Protein AF-A0A841AMV5-F1 (afdb_monomer_lite)

Structure (mmCIF, N/CA/C/O backbone):
data_AF-A0A841AMV5-F1
#
_entry.id   AF-A0A841AMV5-F1
#
loop_
_atom_site.group_PDB
_atom_site.id
_atom_site.type_symbol
_atom_site.label_atom_id
_atom_site.label_alt_id
_atom_site.label_comp_id
_atom_site.label_asym_id
_atom_site.label_entity_id
_atom_site.label_seq_id
_atom_site.pdbx_PDB_ins_code
_atom_site.Cartn_x
_atom_site.Cartn_y
_atom_site.Cartn_z
_atom_site.occupancy
_atom_site.B_iso_or_equiv
_atom_site.auth_seq_id
_atom_site.auth_comp_id
_atom_site.auth_asym_id
_atom_site.auth_atom_id
_atom_site.pdbx_PDB_model_num
ATOM 1 N N . MET A 1 1 ? 101.166 12.490 -52.085 1.00 38.88 1 MET A N 1
ATOM 2 C CA . MET A 1 1 ? 100.602 13.727 -51.501 1.00 38.88 1 MET A CA 1
ATOM 3 C C . MET A 1 1 ? 99.452 13.277 -50.611 1.00 38.88 1 MET A C 1
ATOM 5 O O . MET A 1 1 ? 98.439 12.847 -51.132 1.00 38.88 1 MET A O 1
ATOM 9 N N . ASN A 1 2 ? 99.702 12.965 -49.338 1.00 30.88 2 ASN A N 1
ATOM 10 C CA . ASN A 1 2 ? 99.645 13.897 -48.199 1.00 30.88 2 ASN A CA 1
ATOM 11 C C . ASN A 1 2 ? 98.454 14.869 -48.299 1.00 30.88 2 ASN A C 1
ATOM 13 O O . ASN A 1 2 ? 98.394 15.592 -49.280 1.00 30.88 2 ASN A O 1
ATOM 17 N N . SER A 1 3 ? 97.538 15.074 -47.357 1.00 34.16 3 SER A N 1
ATOM 18 C CA . SER A 1 3 ? 97.206 14.544 -46.030 1.00 34.16 3 SER A CA 1
ATOM 19 C C . SER A 1 3 ? 95.982 15.372 -45.571 1.00 34.16 3 SER A C 1
ATOM 21 O O . SER A 1 3 ? 95.907 16.542 -45.931 1.00 34.16 3 SER A O 1
ATOM 23 N N . ARG A 1 4 ? 95.181 14.841 -44.631 1.00 34.69 4 ARG A N 1
ATOM 24 C CA . ARG A 1 4 ? 94.322 15.573 -43.654 1.00 34.69 4 ARG A CA 1
ATOM 25 C C . ARG A 1 4 ? 92.945 16.022 -44.179 1.00 34.69 4 ARG A C 1
ATOM 27 O O . ARG A 1 4 ? 92.877 16.774 -45.131 1.00 34.69 4 ARG A O 1
ATOM 34 N N . LEU A 1 5 ? 91.792 15.559 -43.680 1.00 41.31 5 LEU A N 1
ATOM 35 C CA . LEU A 1 5 ? 91.248 15.288 -42.326 1.00 41.31 5 LEU A CA 1
ATOM 36 C C . LEU A 1 5 ? 90.082 16.265 -42.114 1.00 41.31 5 LEU A C 1
ATOM 38 O O . LEU A 1 5 ? 90.312 17.464 -42.106 1.00 41.31 5 LEU A O 1
ATOM 42 N N . LEU A 1 6 ? 88.885 15.728 -41.881 1.00 37.84 6 LEU A N 1
ATOM 43 C CA . LEU A 1 6 ? 87.904 16.111 -40.846 1.00 37.84 6 LEU A CA 1
ATOM 44 C C . LEU A 1 6 ? 86.727 15.125 -41.038 1.00 37.84 6 LEU A C 1
ATOM 46 O O . LEU A 1 6 ? 85.997 15.225 -42.013 1.00 37.84 6 LEU A O 1
ATOM 50 N N . ARG A 1 7 ? 86.690 13.944 -40.402 1.00 37.69 7 ARG A N 1
ATOM 51 C CA . ARG A 1 7 ? 86.204 13.637 -39.036 1.00 37.69 7 ARG A CA 1
ATOM 52 C C . ARG A 1 7 ? 84.956 14.433 -38.625 1.00 37.69 7 ARG A C 1
ATOM 54 O O . ARG A 1 7 ? 85.085 15.613 -38.345 1.00 37.69 7 ARG A O 1
ATOM 61 N N . LEU A 1 8 ? 83.804 13.758 -38.519 1.00 36.31 8 LEU A N 1
ATOM 62 C CA . LEU A 1 8 ? 83.106 13.394 -37.263 1.00 36.31 8 LEU A CA 1
ATOM 63 C C . LEU A 1 8 ? 81.773 12.678 -37.611 1.00 36.31 8 LEU A C 1
ATOM 65 O O . LEU A 1 8 ? 80.954 13.222 -38.337 1.00 36.31 8 LEU A O 1
ATOM 69 N N . ALA A 1 9 ? 81.681 11.368 -37.332 1.00 37.97 9 ALA A N 1
ATOM 70 C CA . ALA A 1 9 ? 80.899 10.743 -36.239 1.00 37.97 9 ALA A CA 1
ATOM 71 C C . ALA A 1 9 ? 79.422 10.498 -36.638 1.00 37.97 9 ALA A C 1
ATOM 73 O O . ALA A 1 9 ? 78.635 11.428 -36.701 1.00 37.97 9 ALA A O 1
ATOM 74 N N . ALA A 1 10 ? 79.021 9.324 -37.138 1.00 36.44 10 ALA A N 1
ATOM 75 C CA . ALA A 1 10 ? 78.857 8.024 -36.467 1.00 36.44 10 ALA A CA 1
ATOM 76 C C . ALA A 1 10 ? 77.897 8.054 -35.263 1.00 36.44 10 ALA A C 1
ATOM 78 O O . ALA A 1 10 ? 78.280 8.488 -34.183 1.00 36.44 10 ALA A O 1
ATOM 79 N N . ALA A 1 11 ? 76.699 7.492 -35.444 1.00 35.09 11 ALA A N 1
ATOM 80 C CA . ALA A 1 11 ? 75.978 6.769 -34.397 1.00 35.09 11 ALA A CA 1
ATOM 81 C C . ALA A 1 11 ? 74.981 5.796 -35.044 1.00 35.09 11 ALA A C 1
ATOM 83 O O . ALA A 1 11 ? 73.832 6.115 -35.335 1.00 35.09 11 ALA A O 1
ATOM 84 N N . THR A 1 12 ? 75.485 4.598 -35.308 1.00 38.19 12 THR A N 1
ATOM 85 C CA . THR A 1 12 ? 74.736 3.383 -35.612 1.00 38.19 12 THR A CA 1
ATOM 86 C C . THR A 1 12 ? 74.045 2.902 -34.335 1.00 38.19 12 THR A C 1
ATOM 88 O O . THR A 1 12 ? 74.713 2.764 -33.313 1.00 38.19 12 THR A O 1
ATOM 91 N N . LEU A 1 13 ? 72.759 2.557 -34.394 1.00 35.59 13 LEU A N 1
ATOM 92 C CA . LEU A 1 13 ? 72.151 1.618 -33.449 1.00 35.59 13 LEU A CA 1
ATOM 93 C C . LEU A 1 13 ? 71.323 0.605 -34.237 1.00 35.59 13 LEU A C 1
ATOM 95 O O . LEU A 1 13 ? 70.294 0.922 -34.827 1.00 35.59 13 LEU A O 1
ATOM 99 N N . ALA A 1 14 ? 71.851 -0.612 -34.268 1.00 37.66 14 ALA A N 1
ATOM 100 C CA . ALA A 1 14 ? 71.224 -1.810 -34.783 1.00 37.66 14 ALA A CA 1
ATOM 101 C C . ALA A 1 14 ? 70.543 -2.559 -33.633 1.00 37.66 14 ALA A C 1
ATOM 103 O O . ALA A 1 14 ? 71.195 -2.808 -32.626 1.00 37.66 14 ALA A O 1
ATOM 104 N N . VAL A 1 15 ? 69.292 -2.974 -33.828 1.00 37.34 15 VAL A N 1
ATOM 105 C CA . VAL A 1 15 ? 68.653 -4.171 -33.244 1.00 37.34 15 VAL A CA 1
ATOM 106 C C . VAL A 1 15 ? 67.547 -4.518 -34.261 1.00 37.34 15 VAL A C 1
ATOM 108 O O . VAL A 1 15 ? 66.717 -3.668 -34.540 1.00 37.34 15 VAL A O 1
ATOM 111 N N . GLY A 1 16 ? 67.505 -5.621 -35.006 1.00 34.50 16 GLY A N 1
ATOM 112 C CA . GLY A 1 16 ? 67.888 -6.992 -34.706 1.00 34.50 16 GLY A CA 1
ATOM 113 C C . GLY A 1 16 ? 66.610 -7.814 -34.492 1.00 34.50 16 GLY A C 1
ATOM 114 O O . GLY A 1 16 ? 66.063 -7.766 -33.401 1.00 34.50 16 GLY A O 1
ATOM 115 N N . GLY A 1 17 ? 66.160 -8.580 -35.498 1.00 32.41 17 GLY A N 1
ATOM 116 C CA . GLY A 1 17 ? 65.370 -9.795 -35.242 1.00 32.41 17 GLY A CA 1
ATOM 117 C C . GLY A 1 17 ? 64.072 -10.028 -36.031 1.00 32.41 17 GLY A C 1
ATOM 118 O O . GLY A 1 17 ? 63.032 -9.488 -35.693 1.00 32.41 17 GLY A O 1
ATOM 119 N N . LEU A 1 18 ? 64.171 -10.993 -36.954 1.00 35.31 18 LEU A N 1
ATOM 120 C CA . LEU A 1 18 ? 63.186 -12.010 -37.366 1.00 35.31 18 LEU A CA 1
ATOM 121 C C . LEU A 1 18 ? 61.986 -11.666 -38.277 1.00 35.31 18 LEU A C 1
ATOM 123 O O . LEU A 1 18 ? 61.042 -10.972 -37.920 1.00 35.31 18 LEU A O 1
ATOM 127 N N . LEU A 1 19 ? 62.000 -12.337 -39.438 1.00 44.34 19 LEU A N 1
ATOM 128 C CA . LEU A 1 19 ? 60.872 -12.579 -40.333 1.00 44.34 19 LEU A CA 1
ATOM 129 C C . LEU A 1 19 ? 59.763 -13.403 -39.654 1.00 44.34 19 LEU A C 1
ATOM 131 O O . LEU A 1 19 ? 60.051 -14.440 -39.060 1.00 44.34 19 LEU A O 1
ATOM 135 N N . ALA A 1 20 ? 58.503 -13.046 -39.911 1.00 37.56 20 ALA A N 1
ATOM 136 C CA . ALA A 1 20 ? 57.396 -14.001 -39.960 1.00 37.56 20 ALA A CA 1
ATOM 137 C C . ALA A 1 20 ? 56.308 -13.504 -40.929 1.00 37.56 20 ALA A C 1
ATOM 139 O O . ALA A 1 20 ? 55.586 -12.548 -40.654 1.00 37.56 20 ALA A O 1
ATOM 140 N N . VAL A 1 21 ? 56.206 -14.166 -42.084 1.00 46.19 21 VAL A N 1
ATOM 141 C CA . VAL A 1 21 ? 55.049 -14.086 -42.984 1.00 46.19 21 VAL A CA 1
ATOM 142 C C . VAL A 1 21 ? 53.834 -14.632 -42.235 1.00 46.19 21 VAL A C 1
ATOM 144 O O . VAL A 1 21 ? 53.885 -15.752 -41.731 1.00 46.19 21 VAL A O 1
ATOM 147 N N . SER A 1 22 ? 52.730 -13.887 -42.193 1.00 38.94 22 SER A N 1
ATOM 148 C CA . SER A 1 22 ? 51.429 -14.466 -41.859 1.00 38.94 22 SER A CA 1
ATOM 149 C C . SER A 1 22 ? 50.319 -13.889 -42.736 1.00 38.94 22 SER A C 1
ATOM 151 O O . SER A 1 22 ? 50.267 -12.706 -43.060 1.00 38.94 22 SER A O 1
ATOM 153 N N . VAL A 1 23 ? 49.505 -14.831 -43.195 1.00 38.62 23 VAL A N 1
ATOM 154 C CA . VAL A 1 23 ? 48.451 -14.764 -44.199 1.00 38.62 23 VAL A CA 1
ATOM 155 C C . VAL A 1 23 ? 47.303 -13.882 -43.708 1.00 38.62 23 VAL A C 1
ATOM 157 O O . VAL A 1 23 ? 46.807 -14.066 -42.598 1.00 38.62 23 VAL A O 1
ATOM 160 N N . THR A 1 24 ? 46.835 -12.960 -44.547 1.00 42.50 24 THR A N 1
ATOM 161 C CA . THR A 1 24 ? 45.603 -12.198 -44.323 1.00 42.50 24 THR A CA 1
ATOM 162 C C . THR A 1 24 ? 44.385 -13.115 -44.434 1.00 42.50 24 THR A C 1
ATOM 164 O O . THR A 1 24 ? 43.772 -13.249 -45.488 1.00 42.50 24 THR A O 1
ATOM 167 N N . ALA A 1 25 ? 43.992 -13.734 -43.323 1.00 43.38 25 ALA A N 1
ATOM 168 C CA . ALA A 1 25 ? 42.634 -14.227 -43.143 1.00 43.38 25 ALA A CA 1
ATOM 169 C C . ALA A 1 25 ? 41.811 -13.111 -42.489 1.00 43.38 25 ALA A C 1
ATOM 171 O O . ALA A 1 25 ? 41.679 -13.047 -41.268 1.00 43.38 25 ALA A O 1
ATOM 172 N N . ALA A 1 26 ? 41.275 -12.200 -43.303 1.00 38.88 26 ALA A N 1
ATOM 173 C CA . ALA A 1 26 ? 40.248 -11.275 -42.845 1.00 38.88 26 ALA A CA 1
ATOM 174 C C . ALA A 1 26 ? 38.964 -12.077 -42.589 1.00 38.88 26 ALA A C 1
ATOM 176 O O . ALA A 1 26 ? 38.127 -12.247 -43.474 1.00 38.88 26 ALA A O 1
ATOM 177 N N . ARG A 1 27 ? 38.816 -12.611 -41.376 1.00 38.44 27 ARG A N 1
ATOM 178 C CA . ARG A 1 2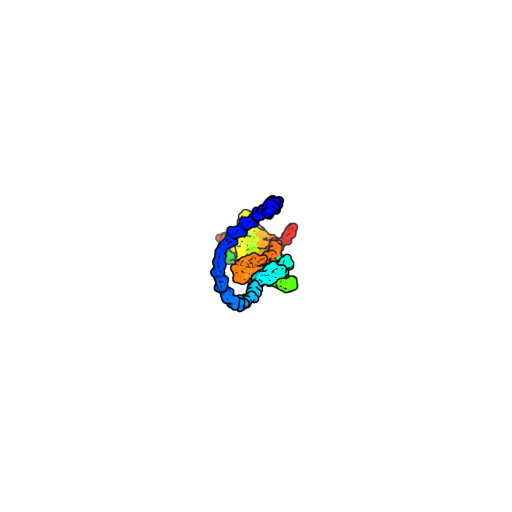7 ? 37.505 -13.023 -40.886 1.00 38.44 27 ARG A CA 1
ATOM 179 C C . ARG A 1 27 ? 36.806 -11.745 -40.444 1.00 38.44 27 ARG A C 1
ATOM 181 O O . ARG A 1 27 ? 37.118 -11.195 -39.394 1.00 38.44 27 ARG A O 1
ATOM 188 N N . VAL A 1 28 ? 35.897 -11.248 -41.278 1.00 41.81 28 VAL A N 1
ATOM 189 C CA . VAL A 1 28 ? 34.871 -10.313 -40.816 1.00 41.81 28 VAL A CA 1
ATOM 190 C C . VAL A 1 28 ? 33.983 -11.131 -39.889 1.00 41.81 28 VAL A C 1
ATOM 192 O O . VAL A 1 28 ? 33.116 -11.879 -40.340 1.00 41.81 28 VAL A O 1
ATOM 195 N N . GLU A 1 29 ? 34.258 -11.078 -38.589 1.00 38.34 29 GLU A N 1
ATOM 196 C CA . GLU A 1 29 ? 33.240 -11.454 -37.620 1.00 38.34 29 GLU A CA 1
ATOM 197 C C . GLU A 1 29 ? 32.064 -10.501 -37.827 1.00 38.34 29 GLU A C 1
ATOM 199 O O . GLU A 1 29 ? 32.281 -9.289 -37.939 1.00 38.34 29 GLU A O 1
ATOM 204 N N . PRO A 1 30 ? 30.820 -11.003 -37.921 1.00 37.53 30 PRO A N 1
ATOM 205 C CA . PRO A 1 30 ? 29.690 -10.108 -37.847 1.00 37.53 30 PRO A CA 1
ATOM 206 C C . PRO A 1 30 ? 29.830 -9.384 -36.514 1.00 37.53 30 PRO A C 1
ATOM 208 O O . PRO A 1 30 ? 29.796 -10.008 -35.452 1.00 37.53 30 PRO A O 1
ATOM 211 N N . THR A 1 31 ? 29.996 -8.064 -36.564 1.00 39.75 31 THR A N 1
ATOM 212 C CA . THR A 1 31 ? 29.641 -7.211 -35.440 1.00 39.75 31 THR A CA 1
ATOM 213 C C . THR A 1 31 ? 28.141 -7.403 -35.293 1.00 39.75 31 THR A C 1
ATOM 215 O O . THR A 1 31 ? 27.337 -6.677 -35.873 1.00 39.75 31 THR A O 1
ATOM 218 N N . VAL A 1 32 ?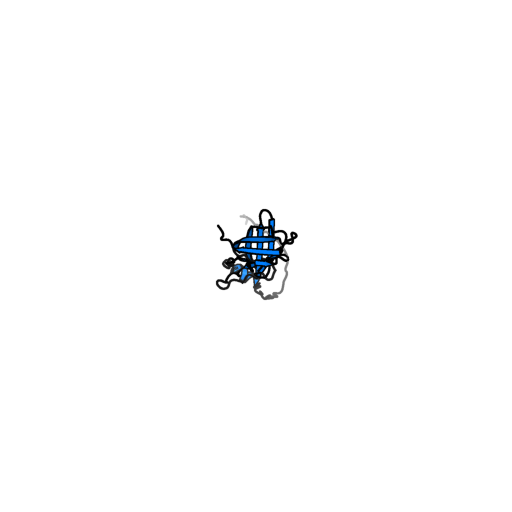 27.744 -8.475 -34.606 1.00 39.16 32 VAL A N 1
ATOM 219 C CA . VAL A 1 32 ? 26.405 -8.601 -34.068 1.00 39.16 32 VAL A CA 1
ATOM 220 C C . VAL A 1 32 ? 26.349 -7.412 -33.141 1.00 39.16 32 VAL A C 1
ATOM 222 O O . VAL A 1 32 ? 26.966 -7.417 -32.077 1.00 39.16 32 VAL A O 1
ATOM 225 N N . ALA A 1 33 ? 25.731 -6.332 -33.609 1.00 38.34 33 ALA A N 1
ATOM 226 C CA . ALA A 1 33 ? 25.328 -5.263 -32.739 1.00 38.34 33 ALA A CA 1
ATOM 227 C C . ALA A 1 33 ? 24.501 -5.964 -31.666 1.00 38.34 33 ALA A C 1
ATOM 229 O O . ALA A 1 33 ? 23.382 -6.415 -31.920 1.00 38.34 33 ALA A O 1
ATOM 230 N N . SER A 1 34 ? 25.111 -6.176 -30.500 1.00 42.06 34 SER A N 1
ATOM 231 C CA . SER A 1 34 ? 24.416 -6.699 -29.346 1.00 42.06 34 SER A CA 1
ATOM 232 C C . SER A 1 34 ? 23.566 -5.545 -28.850 1.00 42.06 34 SER A C 1
ATOM 234 O O . SER A 1 34 ? 23.869 -4.897 -27.848 1.00 42.06 34 SER A O 1
ATOM 236 N N . TRP A 1 35 ? 22.499 -5.250 -29.579 1.00 35.22 35 TRP A N 1
ATOM 237 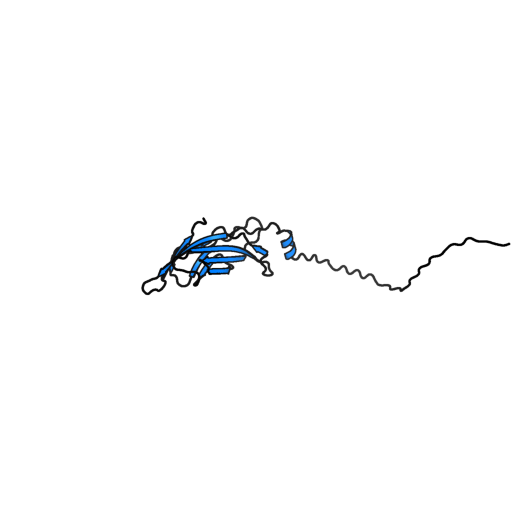C CA . TRP A 1 35 ? 21.355 -4.589 -29.005 1.00 35.22 35 TRP A CA 1
ATOM 238 C C . TRP A 1 35 ? 20.785 -5.604 -28.020 1.00 35.22 35 TRP A C 1
ATOM 240 O O . TRP A 1 35 ? 19.873 -6.367 -28.322 1.00 35.22 35 TRP A O 1
ATOM 250 N N . ARG A 1 36 ? 21.387 -5.682 -26.831 1.00 43.31 36 ARG A N 1
ATOM 251 C CA . ARG A 1 36 ? 20.649 -6.157 -25.675 1.00 43.31 36 ARG A CA 1
ATOM 252 C C . ARG A 1 36 ? 19.477 -5.201 -25.568 1.00 43.31 36 ARG A C 1
ATOM 254 O O . ARG A 1 36 ? 19.679 -3.988 -25.485 1.00 43.31 36 ARG A O 1
ATOM 261 N N . THR A 1 37 ? 18.267 -5.731 -25.605 1.00 46.22 37 THR A N 1
ATOM 262 C CA . THR A 1 37 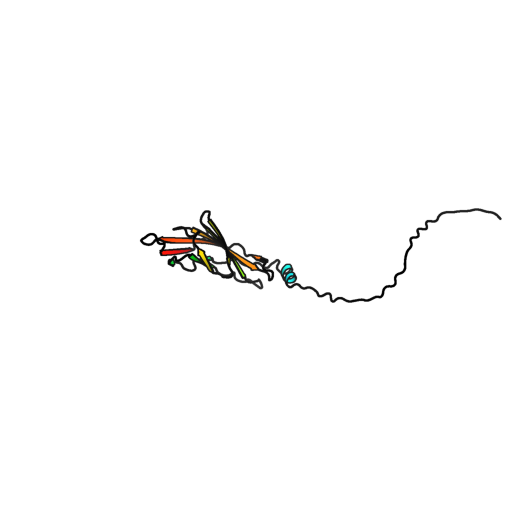? 17.040 -4.970 -25.350 1.00 46.22 37 THR A CA 1
ATOM 263 C C . THR A 1 37 ? 17.155 -4.202 -24.024 1.00 46.22 37 THR A C 1
ATOM 265 O O . THR A 1 37 ? 16.625 -3.103 -23.887 1.00 46.22 37 THR A O 1
ATOM 268 N N . ASP A 1 38 ? 17.970 -4.724 -23.105 1.00 45.12 38 ASP A N 1
ATOM 269 C CA . ASP A 1 38 ? 18.423 -4.125 -21.851 1.00 45.12 38 ASP A CA 1
ATOM 270 C C . ASP A 1 38 ? 19.077 -2.734 -22.045 1.00 45.12 38 ASP A C 1
ATOM 272 O O . ASP A 1 38 ? 18.859 -1.829 -21.244 1.00 45.12 38 ASP A O 1
ATOM 276 N N . GLY A 1 39 ? 19.868 -2.545 -23.110 1.00 37.50 39 GLY A N 1
ATOM 277 C CA . GLY A 1 39 ? 20.654 -1.333 -23.383 1.00 37.50 39 GLY A CA 1
ATOM 278 C C . GLY A 1 39 ? 19.873 -0.207 -24.066 1.00 37.50 39 GLY A C 1
ATOM 279 O O . GLY A 1 39 ? 20.062 0.966 -23.743 1.00 37.50 39 GLY A O 1
ATOM 280 N N . TYR A 1 40 ? 18.951 -0.553 -24.973 1.00 37.75 40 TYR A N 1
ATOM 281 C CA . TYR A 1 40 ? 18.019 0.421 -25.562 1.00 37.75 40 TYR A CA 1
ATOM 282 C C . TYR A 1 40 ? 16.992 0.907 -24.536 1.00 37.75 40 TYR A C 1
ATOM 284 O O . TYR A 1 40 ? 16.575 2.069 -24.575 1.00 37.75 40 TYR A O 1
ATOM 292 N N . ALA A 1 41 ? 16.631 0.040 -23.584 1.00 45.78 41 ALA A N 1
ATOM 293 C CA . ALA A 1 41 ? 15.852 0.444 -22.433 1.00 45.78 41 ALA A CA 1
ATOM 294 C C . ALA A 1 41 ? 16.641 1.452 -21.575 1.00 45.78 41 ALA A C 1
ATOM 296 O O . ALA A 1 41 ? 16.180 2.562 -21.344 1.00 45.78 41 ALA A O 1
ATOM 297 N N . THR A 1 42 ? 17.869 1.151 -21.161 1.00 44.75 42 THR A N 1
ATOM 298 C CA . THR A 1 42 ? 18.587 2.004 -20.194 1.00 44.75 42 THR A CA 1
ATOM 299 C C . THR A 1 42 ? 18.965 3.397 -20.707 1.00 44.75 42 THR A C 1
ATOM 301 O O . THR A 1 42 ? 18.957 4.338 -19.917 1.00 44.75 42 THR A O 1
ATOM 304 N N . THR A 1 43 ? 19.249 3.574 -22.003 1.00 38.94 43 THR A N 1
ATOM 305 C CA . THR A 1 43 ? 19.631 4.894 -22.556 1.00 38.94 43 THR A CA 1
ATOM 306 C C . THR A 1 43 ? 18.449 5.768 -22.981 1.00 38.94 43 THR A C 1
ATOM 308 O O . THR A 1 43 ? 18.575 6.990 -22.963 1.00 38.94 43 THR A O 1
ATOM 311 N N . THR A 1 44 ? 17.285 5.181 -23.282 1.00 40.81 44 THR A N 1
ATOM 312 C CA . THR A 1 44 ? 16.059 5.940 -23.609 1.00 40.81 44 THR A CA 1
ATOM 313 C C . THR A 1 44 ? 15.169 6.171 -22.377 1.00 40.81 44 THR A C 1
ATOM 315 O O . THR A 1 44 ? 14.373 7.108 -22.356 1.00 40.81 44 THR A O 1
ATOM 318 N N . LEU A 1 45 ? 15.305 5.357 -21.318 1.00 48.12 45 LEU A N 1
ATOM 319 C CA . LEU A 1 45 ? 14.454 5.424 -20.122 1.00 48.12 45 LEU A CA 1
ATOM 320 C C . LEU A 1 45 ? 14.884 6.448 -19.057 1.00 48.12 45 LEU A C 1
ATOM 322 O O . LEU A 1 45 ? 14.277 6.470 -17.994 1.00 48.12 45 LEU A O 1
ATOM 326 N N . SER A 1 46 ? 15.828 7.367 -19.290 1.00 47.22 46 SER A N 1
ATOM 327 C CA . SER A 1 46 ? 16.154 8.384 -18.263 1.00 47.22 46 SER A CA 1
ATOM 328 C C . SER A 1 46 ? 14.976 9.314 -17.900 1.00 47.22 46 SER A C 1
ATOM 330 O O . SER A 1 46 ? 15.088 10.127 -16.987 1.00 47.22 46 SER A O 1
ATOM 332 N N . THR A 1 47 ? 13.852 9.216 -18.618 1.00 53.03 47 THR A N 1
ATOM 333 C CA . THR A 1 47 ? 12.627 10.009 -18.433 1.00 53.03 47 THR A CA 1
ATOM 334 C C . THR A 1 47 ? 11.390 9.175 -18.084 1.00 53.03 47 THR A C 1
ATOM 336 O O . THR A 1 47 ? 10.315 9.740 -17.874 1.00 53.03 47 THR A O 1
ATOM 339 N N . VAL A 1 48 ? 11.504 7.845 -17.995 1.00 59.78 48 VAL A N 1
ATOM 340 C CA . VAL A 1 48 ? 10.352 6.990 -17.695 1.00 59.78 48 VAL A CA 1
ATOM 341 C C . VAL A 1 48 ? 10.108 6.962 -16.192 1.00 59.78 48 VAL A C 1
ATOM 343 O O . VAL A 1 48 ? 10.868 6.391 -15.421 1.00 59.78 48 VAL A O 1
ATOM 346 N N . LYS A 1 49 ? 9.013 7.594 -15.774 1.00 68.69 49 LYS A N 1
ATOM 347 C CA . LYS A 1 49 ? 8.586 7.665 -14.378 1.00 68.69 49 LYS A CA 1
ATOM 348 C C . LYS A 1 49 ? 7.300 6.868 -14.203 1.00 68.69 49 LYS A C 1
ATOM 350 O O . LYS A 1 49 ? 6.326 7.122 -14.910 1.00 68.69 49 LYS A O 1
ATOM 355 N N . LEU A 1 50 ? 7.274 5.943 -13.241 1.00 78.06 50 LEU A N 1
ATOM 356 C CA . LEU A 1 50 ? 6.004 5.385 -12.788 1.00 78.06 50 LEU A CA 1
ATOM 357 C C . LEU A 1 50 ? 5.245 6.442 -11.994 1.00 78.06 50 LEU A C 1
ATOM 359 O O . LEU A 1 50 ? 5.777 7.059 -11.065 1.00 78.06 50 LEU A O 1
ATOM 363 N N . ASN A 1 51 ? 3.981 6.628 -12.357 1.00 83.75 51 ASN A N 1
ATOM 364 C CA . ASN A 1 51 ? 3.094 7.472 -11.581 1.00 83.75 51 ASN A CA 1
ATOM 365 C C . ASN A 1 51 ? 2.861 6.860 -10.192 1.00 83.75 51 ASN A C 1
ATOM 367 O O . ASN A 1 51 ? 2.891 5.635 -10.043 1.00 83.75 51 ASN A O 1
ATOM 371 N N . PRO A 1 52 ? 2.653 7.695 -9.164 1.00 83.62 52 PRO A N 1
ATOM 372 C CA . PRO A 1 52 ? 2.241 7.208 -7.859 1.00 83.62 52 PRO A CA 1
ATOM 373 C C . PRO A 1 52 ? 0.859 6.553 -7.943 1.00 83.62 52 PRO A C 1
ATOM 375 O O . PRO A 1 52 ? 0.039 6.868 -8.810 1.00 83.62 52 PRO A O 1
ATOM 378 N N . VAL A 1 53 ? 0.586 5.664 -6.995 1.00 86.56 53 VAL A N 1
ATOM 379 C CA . VAL A 1 53 ? -0.764 5.155 -6.748 1.00 86.56 53 VAL A CA 1
ATOM 380 C C . VAL A 1 53 ? -1.659 6.319 -6.320 1.00 86.56 53 VAL A C 1
ATOM 382 O O . VAL A 1 53 ? -1.297 7.095 -5.437 1.00 86.56 53 VAL A O 1
ATOM 385 N N . THR A 1 54 ? -2.824 6.456 -6.945 1.00 84.44 54 THR A N 1
ATOM 386 C CA . THR A 1 54 ? -3.710 7.616 -6.744 1.00 84.44 54 THR A CA 1
ATOM 387 C C . THR A 1 54 ? -4.710 7.433 -5.611 1.00 84.44 54 THR A C 1
ATOM 389 O O . THR A 1 54 ? -5.191 8.416 -5.056 1.00 84.44 54 THR A O 1
ATOM 392 N N . SER A 1 55 ? -5.028 6.189 -5.255 1.00 88.00 55 SER A N 1
ATOM 393 C CA . SER A 1 55 ? -5.911 5.881 -4.137 1.00 88.00 55 SER A CA 1
ATOM 394 C C . SER A 1 55 ? -5.484 4.594 -3.453 1.00 88.00 55 SER A C 1
ATOM 396 O O . SER A 1 55 ? -5.169 3.603 -4.111 1.00 88.00 55 SER A O 1
ATOM 398 N N . ILE A 1 56 ? -5.492 4.624 -2.126 1.00 90.69 56 ILE A N 1
ATOM 399 C CA . ILE A 1 56 ? -5.356 3.464 -1.250 1.00 90.69 56 ILE A CA 1
ATOM 400 C C . ILE A 1 56 ? -6.583 3.515 -0.346 1.00 90.69 56 ILE A C 1
ATOM 402 O O . ILE A 1 56 ? -6.893 4.556 0.223 1.00 90.69 56 ILE A O 1
ATOM 406 N N . THR A 1 57 ? -7.327 2.426 -0.259 1.00 91.62 57 THR A N 1
ATOM 407 C CA . THR A 1 57 ? -8.625 2.383 0.418 1.00 91.62 57 THR A CA 1
ATOM 408 C C . THR A 1 57 ? -8.832 1.034 1.084 1.00 91.62 57 THR A C 1
ATOM 410 O O . THR A 1 57 ? -8.160 0.051 0.770 1.00 91.62 57 THR A O 1
ATOM 413 N N . CYS A 1 58 ? -9.785 0.977 2.004 1.00 89.56 58 CYS A N 1
ATOM 414 C CA . CYS A 1 58 ? -10.327 -0.293 2.464 1.00 89.56 58 CYS A CA 1
ATOM 415 C C . CYS A 1 58 ? -11.121 -0.930 1.321 1.00 89.56 58 CYS A C 1
ATOM 417 O O . CYS A 1 58 ? -11.976 -0.264 0.739 1.00 89.56 58 CYS A O 1
ATOM 419 N N . ASP A 1 59 ? -10.871 -2.202 1.015 1.00 89.56 59 ASP A N 1
ATOM 420 C CA . ASP A 1 59 ? -11.638 -2.898 -0.028 1.00 89.56 59 ASP A CA 1
ATOM 421 C C . ASP A 1 59 ? -13.100 -3.094 0.406 1.00 89.56 59 ASP A C 1
ATOM 423 O O . ASP A 1 59 ? -14.038 -2.980 -0.377 1.00 89.56 59 ASP A O 1
ATOM 427 N N . THR A 1 60 ? -13.299 -3.302 1.709 1.00 86.38 60 THR A N 1
ATOM 428 C CA . THR A 1 60 ? -14.612 -3.364 2.351 1.00 86.38 60 THR A CA 1
ATOM 429 C C . THR A 1 60 ? -14.639 -2.463 3.582 1.00 86.38 60 THR A C 1
ATOM 431 O O . THR A 1 60 ? -13.714 -2.458 4.397 1.00 86.38 60 THR A O 1
ATOM 434 N N . ALA A 1 61 ? -15.719 -1.693 3.733 1.00 85.25 61 ALA A N 1
ATOM 435 C CA . ALA A 1 61 ? -15.885 -0.765 4.855 1.00 85.25 61 ALA A CA 1
ATOM 436 C C . ALA A 1 61 ? -16.161 -1.481 6.187 1.00 85.25 61 ALA A C 1
ATOM 438 O O . ALA A 1 61 ? -15.908 -0.932 7.257 1.00 85.25 61 ALA A O 1
ATOM 439 N N . SER A 1 62 ? -16.685 -2.706 6.143 1.00 85.81 62 SER A N 1
ATOM 440 C CA . SER A 1 62 ? -16.868 -3.560 7.314 1.00 85.81 62 SER A CA 1
ATOM 441 C C . SER A 1 62 ? -17.005 -5.021 6.904 1.00 85.81 62 SER A C 1
ATOM 443 O O . SER A 1 62 ? -17.330 -5.314 5.753 1.00 85.81 62 SER A O 1
ATOM 445 N N . GLY A 1 63 ? -16.765 -5.929 7.842 1.00 84.31 63 GLY A N 1
ATOM 446 C CA . GLY A 1 63 ? -16.908 -7.361 7.613 1.00 84.31 63 GLY A CA 1
ATOM 447 C C . GLY A 1 63 ? -16.688 -8.174 8.879 1.00 84.31 63 GLY A C 1
ATOM 448 O O . GLY A 1 63 ? -16.366 -7.634 9.939 1.00 84.31 63 GLY A O 1
ATOM 449 N N . THR A 1 64 ? -16.863 -9.488 8.770 1.00 83.44 64 THR A N 1
ATOM 450 C CA . THR A 1 64 ? -16.488 -10.430 9.828 1.00 83.44 64 THR A CA 1
ATOM 451 C C . THR A 1 64 ? -14.970 -10.565 9.846 1.00 83.44 64 THR A C 1
ATOM 453 O O . THR A 1 64 ? -14.366 -10.872 8.816 1.00 83.44 64 THR A O 1
ATOM 456 N N . LEU A 1 65 ? -14.331 -10.335 10.995 1.00 77.50 65 LEU A N 1
ATOM 457 C CA . LEU A 1 65 ? -12.878 -10.463 11.082 1.00 77.50 65 LEU A CA 1
ATOM 458 C C . LEU A 1 65 ? -12.509 -11.935 11.272 1.00 77.50 65 LEU A C 1
ATOM 460 O O . LEU A 1 65 ? -12.466 -12.433 12.391 1.00 77.50 65 LEU A O 1
ATOM 464 N N . VAL A 1 66 ? -12.249 -12.629 10.164 1.00 71.94 66 VAL A N 1
ATOM 465 C CA . VAL A 1 66 ? -11.822 -14.035 10.207 1.00 71.94 66 VAL A CA 1
ATOM 466 C C . VAL A 1 66 ? -10.322 -14.124 10.508 1.00 71.94 66 VAL A C 1
ATOM 468 O O . VAL A 1 66 ? -9.912 -14.863 11.394 1.00 71.94 66 VAL A O 1
ATOM 471 N N . THR A 1 67 ? -9.499 -13.333 9.806 1.00 70.25 67 THR A N 1
ATOM 472 C CA . THR A 1 67 ? -8.031 -13.287 9.999 1.00 70.25 67 THR A CA 1
ATOM 473 C C . THR A 1 67 ? -7.372 -11.970 9.572 1.00 70.25 67 THR A C 1
ATOM 475 O O . THR A 1 67 ? -6.242 -11.684 9.978 1.00 70.25 67 THR A O 1
ATOM 478 N N . SER A 1 68 ? -8.028 -11.175 8.722 1.00 83.31 68 SER A N 1
ATOM 479 C CA . SER A 1 68 ? -7.397 -10.034 8.062 1.00 83.31 68 SER A CA 1
ATOM 480 C C . SER A 1 68 ? -8.404 -8.995 7.572 1.00 83.31 68 SER A C 1
ATOM 482 O O . SER A 1 68 ? -9.596 -9.281 7.461 1.00 83.31 68 SER A O 1
ATOM 484 N N . VAL A 1 69 ? -7.907 -7.790 7.286 1.00 85.12 69 VAL A N 1
ATOM 485 C CA . VAL A 1 69 ? -8.677 -6.684 6.704 1.00 85.12 69 VAL A CA 1
ATOM 486 C C . VAL A 1 69 ? -8.159 -6.393 5.296 1.00 85.12 69 VAL A C 1
ATOM 488 O O . VAL A 1 69 ? -6.977 -6.064 5.151 1.00 85.12 69 VAL A O 1
ATOM 491 N N . PRO A 1 70 ? -9.001 -6.512 4.257 1.00 89.19 70 PRO A N 1
ATOM 492 C CA . PRO A 1 70 ? -8.584 -6.285 2.886 1.00 89.19 70 PRO A CA 1
ATOM 493 C C . PRO A 1 70 ? -8.468 -4.786 2.590 1.00 89.19 70 PRO A C 1
ATOM 495 O O . PRO A 1 70 ? -9.359 -3.981 2.876 1.00 89.19 70 PRO A O 1
ATOM 498 N N . ILE A 1 71 ? -7.352 -4.424 1.978 1.00 90.44 71 ILE A N 1
ATOM 499 C CA . ILE A 1 71 ? -7.054 -3.104 1.443 1.00 90.44 71 ILE A CA 1
ATOM 500 C C . ILE A 1 71 ? -6.868 -3.209 -0.065 1.00 90.44 71 ILE A C 1
ATOM 502 O O . ILE A 1 71 ? -6.395 -4.220 -0.590 1.00 90.44 71 ILE A O 1
ATOM 506 N N . ARG A 1 72 ? -7.228 -2.140 -0.762 1.00 93.75 72 ARG A N 1
ATOM 507 C CA . ARG A 1 72 ? -7.154 -2.049 -2.211 1.00 93.75 72 ARG A CA 1
ATOM 508 C C . ARG A 1 72 ? -6.605 -0.702 -2.631 1.00 93.75 72 ARG A C 1
ATOM 510 O O . ARG A 1 72 ? -6.903 0.322 -2.017 1.00 93.75 72 ARG A O 1
ATOM 517 N N . TRP A 1 73 ? -5.852 -0.696 -3.716 1.00 93.50 73 TRP A N 1
ATOM 518 C CA . TRP A 1 73 ? -5.403 0.520 -4.371 1.00 93.50 73 TRP A CA 1
ATOM 519 C C . TRP A 1 73 ? -5.693 0.509 -5.867 1.00 93.50 73 TRP A C 1
ATOM 521 O O . TRP A 1 73 ? -6.068 -0.509 -6.449 1.00 93.50 73 TRP A O 1
ATOM 531 N N . THR A 1 74 ? -5.538 1.666 -6.501 1.00 90.62 74 THR A N 1
ATOM 532 C CA . THR A 1 74 ? -5.644 1.779 -7.959 1.00 90.62 74 THR A CA 1
ATOM 533 C C . THR A 1 74 ? -4.258 1.695 -8.577 1.00 90.62 74 THR A C 1
ATOM 535 O O . THR A 1 74 ? -3.342 2.404 -8.158 1.00 90.62 74 THR A O 1
ATOM 538 N N . ALA A 1 75 ? -4.102 0.830 -9.581 1.00 87.06 75 ALA A N 1
ATOM 539 C CA . ALA A 1 75 ? -2.883 0.794 -10.377 1.00 87.06 75 ALA A CA 1
ATOM 540 C C . ALA A 1 75 ? -2.619 2.191 -10.977 1.00 87.06 75 ALA A C 1
ATOM 542 O O . ALA A 1 75 ? -3.558 2.810 -11.489 1.00 87.06 75 ALA A O 1
ATOM 543 N N . PRO A 1 76 ? -1.381 2.709 -10.921 1.00 84.50 76 PRO A N 1
ATOM 544 C CA . PRO A 1 76 ? -1.050 3.988 -11.524 1.00 84.50 76 PRO A CA 1
ATOM 545 C C . PRO A 1 76 ? -1.417 4.024 -13.006 1.00 84.50 76 PRO A C 1
ATOM 547 O O . PRO A 1 76 ? -1.147 3.078 -13.748 1.00 84.50 76 PRO A O 1
ATOM 550 N N . ALA A 1 77 ? -2.001 5.137 -13.448 1.00 77.56 77 ALA A N 1
ATOM 551 C CA . ALA A 1 77 ? -2.261 5.343 -14.863 1.00 77.56 77 ALA A CA 1
ATOM 552 C C . ALA A 1 77 ? -0.936 5.416 -15.631 1.00 77.56 77 ALA A C 1
ATOM 554 O O . ALA A 1 77 ? 0.006 6.092 -15.206 1.00 77.56 77 ALA A O 1
ATOM 555 N N . LEU A 1 78 ? -0.880 4.760 -16.787 1.00 73.25 78 LEU A N 1
ATOM 556 C CA . LEU A 1 78 ? 0.209 4.956 -17.732 1.00 73.25 78 LEU A CA 1
ATOM 557 C C . LEU A 1 78 ? 0.069 6.337 -18.368 1.00 73.25 78 LEU A C 1
ATOM 559 O O . LEU A 1 78 ? -0.915 6.616 -19.051 1.00 73.25 78 LEU A O 1
ATOM 563 N N . THR A 1 79 ? 1.054 7.205 -18.171 1.00 66.12 79 THR A N 1
ATOM 564 C CA . THR A 1 79 ? 1.182 8.429 -18.967 1.00 66.12 79 THR A CA 1
ATOM 565 C C . THR A 1 79 ? 2.210 8.178 -20.064 1.00 66.12 79 THR A C 1
ATOM 567 O O . THR A 1 79 ? 3.402 8.077 -19.779 1.00 66.12 79 THR A O 1
ATOM 570 N N . GLY A 1 80 ? 1.759 8.054 -21.315 1.00 67.50 80 GLY A N 1
ATOM 571 C CA . GLY A 1 80 ? 2.628 7.810 -22.473 1.00 67.50 80 GLY A CA 1
ATOM 572 C C . GLY A 1 80 ? 3.038 6.341 -22.648 1.00 67.50 80 GLY A C 1
ATOM 573 O O . GLY A 1 80 ? 2.270 5.438 -22.332 1.00 67.50 80 GLY A O 1
ATOM 574 N N . THR A 1 81 ? 4.246 6.099 -23.167 1.00 62.91 81 THR A N 1
ATOM 575 C CA . THR A 1 81 ? 4.795 4.759 -23.477 1.00 62.91 81 THR A CA 1
ATOM 576 C C . THR A 1 81 ? 5.547 4.112 -22.304 1.00 62.91 81 THR A C 1
ATOM 578 O O . THR A 1 81 ? 6.384 3.236 -22.514 1.00 62.91 81 THR A O 1
ATOM 581 N N . GLY A 1 82 ? 5.315 4.578 -21.074 1.00 65.75 82 GLY A N 1
ATOM 582 C CA . GLY A 1 82 ? 5.953 4.020 -19.880 1.00 65.75 82 GLY A CA 1
ATOM 583 C C . GLY A 1 82 ? 5.478 2.590 -19.568 1.00 65.75 82 GLY A C 1
ATOM 584 O O . GLY A 1 82 ? 4.370 2.217 -19.960 1.00 65.75 82 GLY A O 1
ATOM 585 N N . PRO A 1 83 ? 6.289 1.782 -18.863 1.00 73.19 83 PRO A N 1
ATOM 586 C CA . PRO A 1 83 ? 5.924 0.434 -18.467 1.00 73.19 83 PRO A CA 1
ATOM 587 C C . PRO A 1 83 ? 4.845 0.452 -17.381 1.00 73.19 83 PRO A C 1
ATOM 589 O O . PRO A 1 83 ? 4.828 1.322 -16.505 1.00 73.19 83 PRO A O 1
ATOM 592 N N . SER A 1 84 ? 3.957 -0.541 -17.425 1.00 82.69 84 SER A N 1
ATOM 593 C CA . SER A 1 84 ? 3.015 -0.796 -16.334 1.00 82.69 84 SER A CA 1
ATOM 594 C C . SER A 1 84 ? 3.737 -1.411 -15.148 1.00 82.69 84 SER A C 1
ATOM 596 O O . SER A 1 84 ? 4.593 -2.267 -15.359 1.00 82.69 84 SER A O 1
ATOM 598 N N . PRO A 1 85 ? 3.373 -1.040 -13.913 1.00 87.81 85 PRO A N 1
ATOM 599 C CA . PRO A 1 85 ? 3.860 -1.758 -12.751 1.00 87.81 85 PRO A CA 1
ATOM 600 C C . PRO A 1 85 ? 3.427 -3.222 -12.795 1.00 87.81 85 PRO A C 1
ATOM 602 O O . PRO A 1 85 ? 2.276 -3.532 -13.109 1.00 87.81 85 PRO A O 1
ATOM 605 N N . ASP A 1 86 ? 4.356 -4.104 -12.451 1.00 90.38 86 ASP A N 1
ATOM 606 C CA . ASP A 1 86 ? 4.147 -5.550 -12.330 1.00 90.38 86 ASP A CA 1
ATOM 607 C C . ASP A 1 86 ? 4.009 -5.996 -10.869 1.00 90.38 86 ASP A C 1
ATOM 609 O O . ASP A 1 86 ? 3.548 -7.101 -10.576 1.00 90.38 86 ASP A O 1
ATOM 613 N N . SER A 1 87 ? 4.399 -5.125 -9.941 1.00 92.62 87 SER A N 1
ATOM 614 C CA . SER A 1 87 ? 4.422 -5.402 -8.518 1.00 92.62 87 SER A CA 1
ATOM 615 C C . SER A 1 87 ? 4.260 -4.127 -7.695 1.00 92.62 87 SER A C 1
ATOM 617 O O . SER A 1 87 ? 4.447 -3.008 -8.171 1.00 92.62 87 SER A O 1
ATOM 619 N N . TYR A 1 88 ? 3.881 -4.297 -6.435 1.00 93.12 88 TYR A N 1
ATOM 620 C CA . TYR A 1 88 ? 3.608 -3.219 -5.498 1.00 93.12 88 TYR A CA 1
ATOM 621 C C . TYR A 1 88 ? 4.207 -3.568 -4.148 1.00 93.12 88 TYR A C 1
ATOM 623 O O . TYR A 1 88 ? 3.842 -4.584 -3.555 1.00 93.12 88 TYR A O 1
ATOM 631 N N . THR A 1 89 ? 5.104 -2.726 -3.649 1.00 93.75 89 THR A N 1
ATOM 632 C CA . THR A 1 89 ? 5.595 -2.827 -2.276 1.00 93.75 89 THR A CA 1
ATOM 633 C C . THR A 1 89 ? 4.647 -2.068 -1.365 1.00 93.75 89 THR A C 1
ATOM 635 O O . THR A 1 89 ? 4.524 -0.846 -1.443 1.00 93.75 89 THR A O 1
ATOM 638 N N . LEU A 1 90 ? 3.973 -2.812 -0.502 1.00 92.75 90 LEU A N 1
ATOM 639 C CA . LEU A 1 90 ? 3.098 -2.308 0.532 1.00 92.75 90 LEU A CA 1
ATOM 640 C C . LEU A 1 90 ? 3.862 -2.252 1.851 1.00 92.75 90 LEU A C 1
ATOM 642 O O . LEU A 1 90 ? 4.416 -3.263 2.275 1.00 92.75 90 LEU A O 1
ATOM 646 N N . THR A 1 91 ? 3.819 -1.118 2.540 1.00 91.06 91 THR A N 1
ATOM 647 C CA . THR A 1 91 ? 4.263 -1.027 3.935 1.00 91.06 91 THR A CA 1
ATOM 648 C C . THR A 1 91 ? 3.112 -0.550 4.804 1.00 91.06 91 THR A C 1
ATOM 650 O O . THR A 1 91 ? 2.477 0.453 4.503 1.00 91.06 91 THR A O 1
ATOM 653 N N . ALA A 1 92 ? 2.821 -1.279 5.875 1.00 88.81 92 ALA A N 1
ATOM 654 C CA . ALA A 1 92 ? 1.787 -0.936 6.838 1.00 88.81 92 ALA A CA 1
ATOM 655 C C . ALA A 1 92 ? 2.413 -0.744 8.218 1.00 88.81 92 ALA A C 1
ATOM 657 O O . ALA A 1 92 ? 3.086 -1.642 8.732 1.00 88.81 92 ALA A O 1
ATOM 658 N N . THR A 1 93 ? 2.161 0.415 8.820 1.00 87.50 93 THR A N 1
ATOM 659 C CA . THR A 1 93 ? 2.712 0.808 10.119 1.00 87.50 93 THR A CA 1
ATOM 660 C C . THR A 1 93 ? 1.590 1.112 11.108 1.00 87.50 93 THR A C 1
ATOM 662 O O . THR A 1 93 ? 0.655 1.842 10.784 1.00 87.50 93 THR A O 1
ATOM 665 N N . SER A 1 94 ? 1.692 0.566 12.320 1.00 84.50 94 SER A N 1
ATOM 666 C CA . SER A 1 94 ? 0.781 0.789 13.450 1.00 84.50 94 SER A CA 1
ATOM 667 C C . SER A 1 94 ? 1.593 0.924 14.733 1.00 84.50 94 SER A C 1
ATOM 669 O O . SER A 1 94 ? 2.162 -0.050 15.230 1.00 84.50 94 SER A O 1
ATOM 671 N N . GLY A 1 95 ? 1.704 2.145 15.260 1.00 80.56 95 GLY A N 1
ATOM 672 C CA . GLY A 1 95 ? 2.604 2.426 16.380 1.00 80.56 95 GLY A CA 1
ATOM 673 C C . GLY A 1 95 ? 4.055 2.074 16.030 1.00 80.56 95 GLY A C 1
ATOM 674 O O . GLY A 1 95 ? 4.601 2.597 15.064 1.00 80.56 95 GLY A O 1
ATOM 675 N N . SER A 1 96 ? 4.673 1.178 16.805 1.00 78.38 96 SER A N 1
ATOM 676 C CA . SER A 1 96 ? 6.033 0.671 16.559 1.00 78.38 96 SER A CA 1
ATOM 677 C C . SER A 1 96 ? 6.092 -0.527 15.605 1.00 78.38 96 SER A C 1
ATOM 679 O O . SER A 1 96 ? 7.181 -0.932 15.199 1.00 78.38 96 SER A O 1
ATOM 681 N N . LEU A 1 97 ? 4.948 -1.110 15.242 1.00 82.12 97 LEU A N 1
ATOM 682 C CA . LEU A 1 97 ? 4.886 -2.275 14.367 1.00 82.12 97 LEU A CA 1
ATOM 683 C C . LEU A 1 97 ? 4.885 -1.820 12.913 1.00 82.12 97 LEU A C 1
ATOM 685 O O . LEU A 1 97 ? 4.044 -1.020 12.510 1.00 82.12 97 LEU A O 1
ATOM 689 N N . THR A 1 98 ? 5.805 -2.355 12.116 1.00 86.81 98 THR A N 1
ATOM 690 C CA . THR A 1 98 ? 5.853 -2.140 10.668 1.00 86.81 98 THR A CA 1
ATOM 691 C C . THR A 1 98 ? 5.949 -3.485 9.970 1.00 86.81 98 THR A C 1
ATOM 693 O O . THR A 1 98 ? 6.749 -4.333 10.360 1.00 86.81 98 THR A O 1
ATOM 696 N N . ASN A 1 99 ? 5.140 -3.676 8.935 1.00 86.94 99 ASN A N 1
ATOM 697 C CA . ASN A 1 99 ? 5.218 -4.824 8.043 1.00 86.94 99 ASN A CA 1
ATOM 698 C C . ASN A 1 99 ? 5.365 -4.325 6.607 1.00 86.94 99 ASN A C 1
ATOM 700 O O . ASN A 1 99 ? 4.670 -3.387 6.220 1.00 86.94 99 ASN A O 1
ATOM 704 N N . SER A 1 100 ? 6.241 -4.951 5.828 1.00 90.56 100 SER A N 1
ATOM 705 C CA . SER A 1 100 ? 6.434 -4.637 4.417 1.00 90.56 100 SER A CA 1
ATOM 706 C C . SER A 1 100 ? 6.365 -5.911 3.589 1.00 90.56 100 SER A C 1
ATOM 708 O O . SER A 1 100 ? 6.928 -6.938 3.964 1.00 90.56 100 SER A O 1
ATOM 710 N N . THR A 1 101 ? 5.653 -5.855 2.473 1.00 91.38 101 THR A N 1
ATOM 711 C CA . THR A 1 101 ? 5.458 -6.991 1.572 1.00 91.38 101 THR A CA 1
ATOM 712 C C . THR A 1 101 ? 5.357 -6.509 0.135 1.00 91.38 101 THR A C 1
ATOM 714 O O . THR A 1 101 ? 4.945 -5.379 -0.113 1.00 91.38 101 THR A O 1
ATOM 717 N N . THR A 1 102 ? 5.720 -7.358 -0.822 1.00 92.50 102 THR A N 1
ATOM 718 C CA . THR A 1 102 ? 5.565 -7.056 -2.249 1.00 92.50 102 THR A CA 1
ATOM 719 C C . THR A 1 102 ? 4.563 -8.015 -2.869 1.00 92.50 102 THR A C 1
ATOM 721 O O . THR A 1 102 ? 4.653 -9.225 -2.673 1.00 92.50 102 THR A O 1
ATOM 724 N N . VAL A 1 103 ? 3.599 -7.470 -3.607 1.00 93.06 103 VAL A N 1
ATOM 725 C CA . VAL A 1 103 ? 2.506 -8.225 -4.231 1.00 93.06 103 VAL A CA 1
ATOM 726 C C . VAL A 1 103 ? 2.372 -7.875 -5.707 1.00 93.06 103 VAL A C 1
ATOM 728 O O . VAL A 1 103 ? 2.727 -6.778 -6.117 1.00 93.06 103 VAL A O 1
ATOM 731 N N . THR A 1 104 ? 1.828 -8.784 -6.510 1.00 92.12 104 THR A N 1
ATOM 732 C CA . THR A 1 104 ? 1.617 -8.592 -7.960 1.00 92.12 104 THR A CA 1
ATOM 733 C C . THR A 1 104 ? 0.209 -8.099 -8.313 1.00 92.12 104 THR A C 1
ATOM 735 O O . THR A 1 104 ? -0.124 -7.923 -9.481 1.00 92.12 104 THR A O 1
ATOM 738 N N . GLY A 1 105 ? -0.636 -7.863 -7.305 1.00 91.06 105 GLY A N 1
ATOM 739 C CA . GLY A 1 105 ? -2.007 -7.375 -7.459 1.00 91.06 105 GLY A CA 1
ATOM 740 C C . GLY A 1 105 ? -2.224 -6.008 -6.818 1.00 91.06 105 GLY A C 1
ATOM 741 O O . GLY A 1 105 ? -1.334 -5.450 -6.185 1.00 91.06 105 GLY A O 1
ATOM 742 N N . THR A 1 106 ? -3.439 -5.482 -6.958 1.00 92.19 106 THR A N 1
ATOM 743 C CA . THR A 1 106 ? -3.855 -4.195 -6.374 1.00 92.19 106 THR A CA 1
ATOM 744 C C . THR A 1 106 ? -4.647 -4.336 -5.075 1.00 92.19 106 THR A C 1
ATOM 746 O O . THR A 1 106 ? -5.265 -3.384 -4.602 1.00 92.19 106 THR A O 1
ATOM 749 N N . THR A 1 107 ? -4.646 -5.536 -4.501 1.00 90.56 107 THR A N 1
ATOM 750 C CA . THR A 1 107 ? -5.354 -5.892 -3.272 1.00 90.56 107 THR A CA 1
ATOM 751 C C . THR A 1 107 ? -4.417 -6.647 -2.345 1.00 90.56 107 THR A C 1
ATOM 753 O O . THR A 1 107 ? -3.656 -7.506 -2.796 1.00 90.56 107 THR A O 1
ATOM 756 N N . TYR A 1 108 ? -4.506 -6.378 -1.048 1.00 89.88 108 TYR A N 1
ATOM 757 C CA . TYR A 1 108 ? -3.768 -7.104 -0.020 1.00 89.88 108 TYR A CA 1
ATOM 758 C C . TYR A 1 108 ? -4.578 -7.193 1.268 1.00 89.88 108 TYR A C 1
ATOM 760 O O . TYR A 1 108 ? -5.357 -6.298 1.570 1.00 89.88 108 TYR A O 1
ATOM 768 N N . SER A 1 109 ? -4.367 -8.240 2.060 1.00 87.75 109 SER A N 1
ATOM 769 C CA . SER A 1 109 ? -5.058 -8.415 3.335 1.00 87.75 109 SER A CA 1
ATOM 770 C C . SER A 1 109 ? -4.104 -8.190 4.507 1.00 87.75 109 SER A C 1
ATOM 772 O O . SER A 1 109 ? -3.172 -8.962 4.727 1.00 87.75 109 SER A O 1
ATOM 774 N N . LEU A 1 110 ? -4.344 -7.130 5.284 1.00 83.19 110 LEU A N 1
ATOM 775 C CA . LEU A 1 110 ? -3.595 -6.821 6.503 1.00 83.19 110 LEU A CA 1
ATOM 776 C C . LEU A 1 110 ? -3.959 -7.833 7.597 1.00 83.19 110 LEU A C 1
ATOM 778 O O . LEU A 1 110 ? -5.110 -7.881 8.026 1.00 83.19 110 LEU A O 1
ATOM 782 N N . GLY A 1 111 ? -3.001 -8.648 8.042 1.00 78.50 111 GLY A N 1
ATOM 783 C CA . GLY A 1 111 ? -3.237 -9.722 9.015 1.00 78.50 111 GLY A CA 1
ATOM 784 C C . GLY A 1 111 ? -2.747 -9.448 10.445 1.00 78.50 111 GLY A C 1
ATOM 785 O O . GLY A 1 111 ? -1.775 -8.720 10.661 1.00 78.50 111 GLY A O 1
ATOM 786 N N . GLY A 1 112 ? -3.401 -10.124 11.400 1.00 65.31 112 GLY A N 1
ATOM 787 C CA . GLY A 1 112 ? -2.882 -10.579 12.704 1.00 65.31 112 GLY A CA 1
ATOM 788 C C . GLY A 1 112 ? -2.208 -9.549 13.615 1.00 65.31 112 GLY A C 1
ATOM 789 O O . GLY A 1 112 ? -2.841 -9.004 14.510 1.00 65.31 112 GLY A O 1
ATOM 790 N N . VAL A 1 113 ? -0.904 -9.327 13.432 1.00 56.88 113 VAL A N 1
ATOM 791 C CA . VAL A 1 113 ? -0.053 -8.571 14.376 1.00 56.88 113 VAL A CA 1
ATOM 792 C C . VAL A 1 113 ? -0.313 -7.067 14.332 1.00 56.88 113 VAL A C 1
ATOM 794 O O . VAL A 1 113 ? -0.121 -6.375 15.324 1.00 56.88 113 VAL A O 1
ATOM 797 N N . LEU A 1 114 ? -0.769 -6.553 13.192 1.00 60.25 114 LEU A N 1
ATOM 798 C CA . LEU A 1 114 ? -1.052 -5.131 13.044 1.00 60.25 114 LEU A CA 1
ATOM 799 C C . LEU A 1 114 ? -2.424 -4.761 13.632 1.00 60.25 114 LEU A C 1
ATOM 801 O O . LEU A 1 114 ? -2.592 -3.654 14.134 1.00 60.25 114 LEU A O 1
ATOM 805 N N . LEU A 1 115 ? -3.397 -5.675 13.619 1.00 69.38 115 LEU A N 1
ATOM 806 C CA . LEU A 1 115 ? -4.798 -5.392 13.942 1.00 69.38 115 LEU A CA 1
ATOM 807 C C . LEU A 1 115 ? -5.036 -5.218 15.452 1.00 69.38 115 LEU A C 1
ATOM 809 O O . LEU A 1 115 ? -5.541 -6.105 16.133 1.00 69.38 115 LEU A O 1
ATOM 813 N N . THR A 1 116 ? -4.708 -4.040 15.974 1.00 68.06 116 THR A N 1
ATOM 814 C CA . THR A 1 116 ? -5.078 -3.622 17.331 1.00 68.06 116 THR A CA 1
ATOM 815 C C . THR A 1 116 ? -6.517 -3.099 17.358 1.00 68.06 116 THR A C 1
ATOM 817 O O . THR A 1 116 ? -6.976 -2.448 16.416 1.00 68.06 116 THR A O 1
ATOM 820 N N . ILE A 1 117 ? -7.237 -3.339 18.458 1.00 66.69 117 ILE A N 1
ATOM 821 C CA . ILE A 1 117 ? -8.585 -2.798 18.688 1.00 66.69 117 ILE A CA 1
ATOM 822 C C . ILE A 1 117 ? -8.546 -1.264 18.596 1.00 66.69 117 ILE A C 1
ATOM 824 O O . ILE A 1 117 ? -7.885 -0.608 19.395 1.00 66.69 117 ILE A O 1
ATOM 828 N N . GLY A 1 118 ? -9.247 -0.699 17.606 1.00 66.00 118 GLY A N 1
ATOM 829 C CA . GLY A 1 118 ? -9.288 0.751 17.371 1.00 66.00 118 GLY A CA 1
ATOM 830 C C . GLY A 1 118 ? -7.984 1.341 16.818 1.00 66.00 118 GLY A C 1
ATOM 831 O O . GLY A 1 118 ? -7.765 2.547 16.937 1.00 66.00 118 GLY A O 1
ATOM 832 N N . GLY A 1 119 ? -7.113 0.507 16.242 1.00 74.62 119 GLY A N 1
ATOM 833 C CA . GLY A 1 119 ? -5.832 0.915 15.679 1.00 74.62 119 GLY A CA 1
ATOM 834 C C . GLY A 1 119 ? -5.967 1.825 14.455 1.00 74.62 119 GLY A C 1
ATOM 835 O O . GLY A 1 119 ? -6.919 1.756 13.675 1.00 74.62 119 GLY A O 1
ATOM 836 N N . THR A 1 120 ? -4.974 2.691 14.273 1.00 81.94 120 THR A N 1
ATOM 837 C CA . THR A 1 120 ? -4.813 3.475 13.046 1.00 81.94 120 THR A CA 1
ATOM 838 C C . THR A 1 120 ? -3.525 3.062 12.357 1.00 81.94 120 THR A C 1
ATOM 840 O O . THR A 1 120 ? -2.492 2.908 13.006 1.00 81.94 120 THR A O 1
ATOM 843 N N . PHE A 1 121 ? -3.608 2.887 11.045 1.00 84.88 121 PHE A N 1
ATOM 844 C CA . PHE A 1 121 ? -2.560 2.353 10.197 1.00 84.88 121 PHE A CA 1
ATOM 845 C C . PHE A 1 121 ? -2.139 3.410 9.199 1.00 84.88 121 PHE A C 1
ATOM 847 O O . PHE A 1 121 ? -2.980 4.022 8.540 1.00 84.88 121 PHE A O 1
ATOM 854 N N . LEU A 1 122 ? -0.836 3.590 9.048 1.00 87.38 122 LEU A N 1
ATOM 855 C CA . LEU A 1 122 ? -0.290 4.274 7.893 1.00 87.38 122 LEU A CA 1
ATOM 856 C C . LEU A 1 122 ? 0.074 3.214 6.861 1.00 87.38 122 LEU A C 1
ATOM 858 O O . LEU A 1 122 ? 0.905 2.349 7.131 1.00 87.38 122 LEU A O 1
ATOM 862 N N . VAL A 1 123 ? -0.575 3.260 5.707 1.00 89.00 123 VAL A N 1
ATOM 863 C CA . VAL A 1 123 ? -0.310 2.357 4.594 1.00 89.00 123 VAL A CA 1
ATOM 864 C C . VAL A 1 123 ? 0.387 3.137 3.499 1.00 89.00 123 VAL A C 1
ATOM 866 O O . VAL A 1 123 ? -0.119 4.157 3.035 1.00 89.00 123 VAL A O 1
ATOM 869 N N . THR A 1 124 ? 1.539 2.646 3.068 1.00 91.31 124 THR A N 1
ATOM 870 C CA . THR A 1 124 ? 2.234 3.158 1.898 1.00 91.31 124 THR A CA 1
ATOM 871 C C . THR A 1 124 ? 2.273 2.109 0.802 1.00 91.31 124 THR A C 1
ATOM 873 O O . THR A 1 124 ? 2.419 0.917 1.072 1.00 91.31 124 THR A O 1
ATOM 876 N N . VAL A 1 125 ? 2.117 2.552 -0.441 1.00 91.69 125 VAL A N 1
ATOM 877 C CA . VAL A 1 125 ? 2.236 1.710 -1.630 1.00 91.69 125 VAL A CA 1
ATOM 878 C C . VAL A 1 125 ? 3.240 2.348 -2.576 1.00 91.69 125 VAL A C 1
ATOM 880 O O . VAL A 1 125 ? 3.147 3.534 -2.902 1.00 91.69 125 VAL A O 1
ATOM 883 N N . VAL A 1 126 ? 4.184 1.536 -3.035 1.00 91.19 126 VAL A N 1
ATOM 884 C CA . VAL A 1 126 ? 5.134 1.872 -4.093 1.00 91.19 126 VAL A CA 1
ATOM 885 C C . VAL A 1 126 ? 4.893 0.917 -5.248 1.00 91.19 126 VAL A C 1
ATOM 887 O O . VAL A 1 126 ? 4.965 -0.295 -5.065 1.00 91.19 126 VAL A O 1
ATOM 890 N N . ALA A 1 127 ? 4.583 1.448 -6.425 1.00 89.94 127 ALA A N 1
ATOM 891 C CA . ALA A 1 127 ? 4.447 0.650 -7.632 1.00 89.94 127 ALA A CA 1
ATOM 892 C C . ALA A 1 127 ? 5.834 0.416 -8.234 1.00 89.94 127 ALA A C 1
ATOM 894 O O . ALA A 1 127 ? 6.599 1.365 -8.404 1.00 89.94 127 ALA A O 1
ATOM 895 N N . ASN A 1 128 ? 6.150 -0.830 -8.557 1.00 89.88 128 ASN A N 1
ATOM 896 C CA . ASN A 1 128 ? 7.439 -1.234 -9.093 1.00 89.88 128 ASN A CA 1
ATOM 897 C C . ASN A 1 128 ? 7.267 -1.847 -10.479 1.00 89.88 128 ASN A C 1
ATOM 899 O O . ASN A 1 128 ? 6.240 -2.449 -10.792 1.00 89.88 128 ASN A O 1
ATOM 903 N N . TYR A 1 129 ? 8.303 -1.691 -11.291 1.00 86.94 129 TYR A N 1
ATOM 904 C CA . TYR A 1 129 ? 8.477 -2.420 -12.534 1.00 86.94 129 TYR A CA 1
ATOM 905 C C . TYR A 1 129 ? 9.797 -3.175 -12.476 1.00 86.94 129 TYR A C 1
ATOM 907 O O . TYR A 1 129 ? 10.856 -2.565 -12.267 1.00 86.94 129 TYR A O 1
ATOM 915 N N . THR A 1 130 ? 9.741 -4.487 -12.671 1.00 85.56 130 THR A N 1
ATOM 916 C CA . THR A 1 130 ? 10.924 -5.337 -12.719 1.00 85.56 130 THR A CA 1
ATOM 917 C C . THR A 1 130 ? 11.364 -5.603 -14.157 1.00 85.56 130 THR A C 1
ATOM 919 O O . THR A 1 130 ? 10.570 -5.670 -15.093 1.00 85.56 130 THR A O 1
ATOM 922 N N . THR A 1 131 ? 12.674 -5.705 -14.366 1.00 81.81 131 THR A N 1
ATOM 923 C CA . THR A 1 131 ? 13.234 -6.159 -15.642 1.00 81.81 131 THR A CA 1
ATOM 924 C C . THR A 1 131 ? 13.028 -7.663 -15.807 1.00 81.81 131 THR A C 1
ATOM 926 O O . THR A 1 131 ? 12.779 -8.385 -14.845 1.00 81.81 131 THR A O 1
ATOM 929 N N . SER A 1 132 ? 13.264 -8.185 -17.013 1.00 76.12 132 SER A N 1
ATOM 930 C CA . SER A 1 132 ? 13.314 -9.635 -17.267 1.00 76.12 132 SER A CA 1
ATOM 931 C C . SER A 1 132 ? 14.331 -10.392 -16.399 1.00 76.12 132 SER A C 1
ATOM 933 O O . SER A 1 132 ? 14.225 -11.606 -16.258 1.00 76.12 132 SER A O 1
ATOM 935 N N . SER A 1 133 ? 15.305 -9.697 -15.799 1.00 82.19 133 SER A N 1
ATOM 936 C CA . SER A 1 133 ? 16.263 -10.272 -14.849 1.00 82.19 133 SER A CA 1
ATOM 937 C C . SER A 1 133 ? 15.758 -10.295 -13.398 1.00 82.19 133 SER A C 1
ATOM 939 O O . SER A 1 133 ? 16.506 -10.703 -12.514 1.00 82.19 133 SER A O 1
ATOM 941 N N . GLY A 1 134 ? 14.533 -9.827 -13.135 1.00 79.31 134 GLY A N 1
ATOM 942 C CA . GLY A 1 134 ? 13.915 -9.783 -11.806 1.00 79.31 134 GLY A CA 1
ATOM 943 C C . GLY A 1 134 ? 14.373 -8.626 -10.911 1.00 79.31 134 GLY A C 1
ATOM 944 O O . GLY A 1 134 ? 14.025 -8.592 -9.734 1.00 79.31 134 GLY A O 1
ATOM 945 N N . ALA A 1 135 ? 15.153 -7.675 -11.435 1.00 80.69 135 ALA A N 1
ATOM 946 C CA . ALA A 1 135 ? 15.583 -6.496 -10.684 1.00 80.69 135 ALA A CA 1
ATOM 947 C C . ALA A 1 135 ? 14.556 -5.367 -10.832 1.00 80.69 135 ALA A C 1
ATOM 949 O O . ALA A 1 135 ? 14.037 -5.156 -11.926 1.00 80.69 135 ALA A O 1
ATOM 950 N N . ILE A 1 136 ? 14.292 -4.608 -9.764 1.00 83.31 136 ILE A N 1
ATOM 951 C CA . ILE A 1 136 ? 13.454 -3.403 -9.847 1.00 83.31 136 ILE A CA 1
ATOM 952 C C . ILE A 1 136 ? 14.193 -2.372 -10.704 1.00 83.31 136 ILE A C 1
ATOM 954 O O . ILE A 1 136 ? 15.239 -1.863 -10.303 1.00 83.31 136 ILE A O 1
ATOM 958 N N . ALA A 1 137 ? 13.657 -2.077 -11.887 1.00 82.12 137 ALA A N 1
ATOM 959 C CA . ALA A 1 137 ? 14.190 -1.037 -12.763 1.00 82.12 137 ALA A CA 1
ATOM 960 C C . ALA A 1 137 ? 13.636 0.340 -12.402 1.00 82.12 137 ALA A C 1
ATOM 962 O O . ALA A 1 137 ? 14.359 1.329 -12.493 1.00 82.12 137 ALA A O 1
ATOM 963 N N . TRP A 1 138 ? 12.366 0.402 -11.992 1.00 81.88 138 TRP A N 1
ATOM 964 C CA . TRP A 1 138 ? 11.687 1.656 -11.682 1.00 81.88 138 TRP A CA 1
ATOM 965 C C . TRP A 1 138 ? 10.724 1.486 -10.517 1.00 81.88 138 TRP A C 1
ATOM 967 O O . TRP A 1 138 ? 10.021 0.479 -10.427 1.00 81.88 138 TRP A O 1
ATOM 977 N N . SER A 1 139 ? 10.643 2.522 -9.688 1.00 87.00 139 SER A N 1
ATOM 978 C CA . SER A 1 139 ? 9.665 2.641 -8.610 1.00 87.00 139 SER A CA 1
ATOM 979 C C . SER A 1 139 ? 8.940 3.975 -8.717 1.00 87.00 139 SER A C 1
ATOM 981 O O . SER A 1 139 ? 9.527 4.997 -9.086 1.00 87.00 139 SER A O 1
ATOM 983 N N . SER A 1 140 ? 7.652 3.978 -8.394 1.00 86.50 140 SER A N 1
ATOM 984 C CA . SER A 1 140 ? 6.884 5.210 -8.261 1.00 86.50 140 SER A CA 1
ATOM 985 C C . SER A 1 140 ? 7.326 6.004 -7.026 1.00 86.50 140 SER A C 1
ATOM 987 O O . SER A 1 140 ? 7.912 5.442 -6.096 1.00 86.50 140 SER A O 1
ATOM 989 N N . PRO A 1 141 ? 6.977 7.299 -6.932 1.00 87.12 141 PRO A N 1
ATOM 990 C CA . PRO A 1 141 ? 6.929 7.972 -5.640 1.00 87.12 141 PRO A CA 1
ATOM 991 C C . PRO A 1 141 ? 6.050 7.193 -4.651 1.00 87.12 141 PRO A C 1
ATOM 993 O O . PRO A 1 141 ? 5.111 6.500 -5.057 1.00 87.12 141 PRO A O 1
ATOM 996 N N . VAL A 1 142 ? 6.357 7.323 -3.360 1.00 87.94 142 VAL A N 1
ATOM 997 C CA . VAL A 1 142 ? 5.591 6.680 -2.289 1.00 87.94 142 VAL A CA 1
ATOM 998 C C . VAL A 1 142 ? 4.214 7.326 -2.196 1.00 87.94 142 VAL A C 1
ATOM 1000 O O . VAL A 1 142 ? 4.106 8.530 -1.961 1.00 87.94 142 VAL A O 1
ATOM 1003 N N . SER A 1 143 ? 3.168 6.518 -2.344 1.00 88.94 143 SER A N 1
ATOM 1004 C CA . SER A 1 143 ? 1.803 6.928 -2.035 1.00 88.94 143 SER A CA 1
ATOM 1005 C C . SER A 1 143 ? 1.478 6.518 -0.616 1.00 88.94 143 SER A C 1
ATOM 1007 O O . SER A 1 143 ? 1.576 5.341 -0.286 1.00 88.94 143 SER A O 1
ATOM 1009 N N . THR A 1 144 ? 1.076 7.473 0.211 1.00 89.06 144 THR A N 1
ATOM 1010 C CA . THR A 1 144 ? 0.759 7.243 1.621 1.00 89.06 144 THR A CA 1
ATOM 1011 C C . THR A 1 144 ? -0.717 7.485 1.855 1.00 89.06 144 THR A C 1
ATOM 1013 O O . THR A 1 144 ? -1.267 8.462 1.356 1.00 89.06 144 THR A O 1
ATOM 1016 N N . GLN A 1 145 ? -1.349 6.635 2.652 1.00 90.19 145 GLN A N 1
ATOM 1017 C CA . GLN A 1 145 ? -2.713 6.816 3.107 1.00 90.19 145 GLN A CA 1
ATOM 1018 C C . GLN A 1 145 ? -2.864 6.348 4.544 1.00 90.19 145 GLN A C 1
ATOM 1020 O O . GLN A 1 145 ? -2.368 5.292 4.937 1.00 90.19 145 GLN A O 1
ATOM 1025 N N . ARG A 1 146 ? -3.620 7.115 5.319 1.00 87.50 146 ARG A N 1
ATOM 1026 C CA . ARG A 1 146 ? -4.025 6.728 6.661 1.00 87.50 146 ARG A CA 1
ATOM 1027 C C . ARG A 1 146 ? -5.347 5.956 6.627 1.00 87.50 146 ARG A C 1
ATOM 1029 O O . ARG A 1 146 ? -6.334 6.426 6.064 1.00 87.50 146 ARG A O 1
ATOM 1036 N N . LEU A 1 147 ? -5.358 4.763 7.217 1.00 87.81 147 LEU A N 1
ATOM 1037 C CA . LEU A 1 147 ? -6.530 3.898 7.343 1.00 87.81 147 LEU A CA 1
ATOM 1038 C C . LEU A 1 147 ? -6.830 3.647 8.820 1.00 87.81 147 LEU A C 1
ATO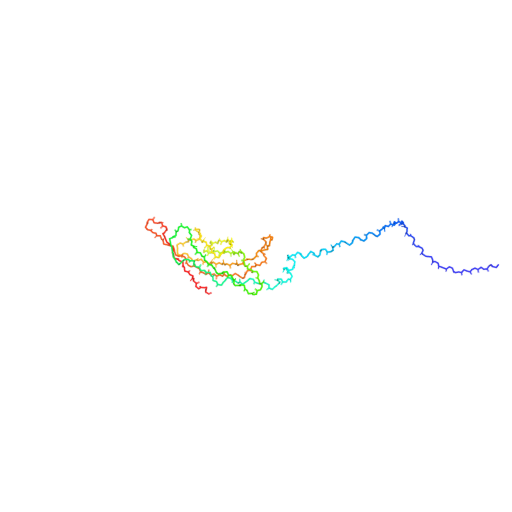M 1040 O O . LEU A 1 147 ? -5.951 3.256 9.588 1.00 87.81 147 LEU A O 1
ATOM 1044 N N . ARG A 1 148 ? -8.086 3.812 9.222 1.00 87.00 148 ARG A N 1
ATOM 1045 C CA . ARG A 1 148 ? -8.553 3.478 10.567 1.00 87.00 148 ARG A CA 1
ATOM 1046 C C . ARG A 1 148 ? -9.265 2.141 10.538 1.00 87.00 148 ARG A C 1
ATOM 1048 O O . ARG A 1 148 ? -10.278 2.012 9.853 1.00 87.00 148 ARG A O 1
ATOM 1055 N N . VAL A 1 149 ? -8.779 1.173 11.311 1.00 85.06 149 VAL A N 1
ATOM 1056 C CA . VAL A 1 149 ? -9.448 -0.122 11.468 1.00 85.06 149 VAL A CA 1
ATOM 1057 C C . VAL A 1 149 ? -9.898 -0.263 12.911 1.00 85.06 149 VAL A C 1
ATOM 1059 O O . VAL A 1 149 ? -9.097 -0.319 13.839 1.00 85.06 149 VAL A O 1
ATOM 1062 N N . THR A 1 150 ? -11.208 -0.326 13.105 1.00 83.75 150 THR A N 1
ATOM 1063 C CA . THR A 1 150 ? -11.797 -0.625 14.410 1.00 83.75 150 THR A CA 1
ATOM 1064 C C . THR A 1 150 ? -12.243 -2.070 14.406 1.00 83.75 150 THR A C 1
ATOM 1066 O O . THR A 1 150 ? -12.934 -2.503 13.492 1.00 83.75 150 THR A O 1
ATOM 1069 N N . VAL A 1 151 ? -11.818 -2.814 15.417 1.00 79.62 151 VAL A N 1
ATOM 1070 C CA . VAL A 1 151 ? -12.128 -4.228 15.580 1.00 79.62 151 VAL A CA 1
ATOM 1071 C C . VAL A 1 151 ? -13.082 -4.359 16.760 1.00 79.62 151 VAL A C 1
ATOM 1073 O O . VAL A 1 151 ? -12.807 -3.818 17.829 1.00 79.62 151 VAL A O 1
ATOM 1076 N N . SER A 1 152 ? -14.197 -5.054 16.568 1.00 75.44 152 SER A N 1
ATOM 1077 C CA . SER A 1 152 ? -15.212 -5.293 17.594 1.00 75.44 152 SER A CA 1
ATOM 1078 C C . SER A 1 152 ? -15.150 -6.731 18.098 1.00 75.44 152 SER A C 1
ATOM 1080 O O . SER A 1 152 ? -15.197 -7.697 17.330 1.00 75.44 152 SER A O 1
ATOM 1082 N N . LEU A 1 153 ? -15.066 -6.858 19.421 1.00 73.75 153 LEU A N 1
ATOM 1083 C CA . LEU A 1 153 ? -15.170 -8.123 20.136 1.00 73.75 153 LEU A CA 1
ATOM 1084 C C . LEU A 1 153 ? -16.648 -8.460 20.351 1.00 73.75 153 LEU A C 1
ATOM 1086 O O . LEU A 1 153 ? -17.432 -7.611 20.772 1.00 73.75 153 LEU A O 1
ATOM 1090 N N . GLY A 1 154 ? -17.026 -9.695 20.057 1.00 68.25 154 GLY A N 1
ATOM 1091 C CA . GLY A 1 154 ? -18.327 -10.244 20.404 1.00 68.25 154 GLY A CA 1
ATOM 1092 C C . GLY A 1 154 ? -18.377 -10.754 21.839 1.00 68.25 154 GLY A C 1
ATOM 1093 O O . GLY A 1 154 ? -17.395 -10.738 22.588 1.00 68.25 154 GLY A O 1
ATOM 1094 N N . VAL A 1 155 ? -19.556 -11.246 22.212 1.00 56.50 155 VAL A N 1
ATOM 1095 C CA . VAL A 1 155 ? -19.785 -11.902 23.502 1.00 56.50 155 VAL A CA 1
ATOM 1096 C C . V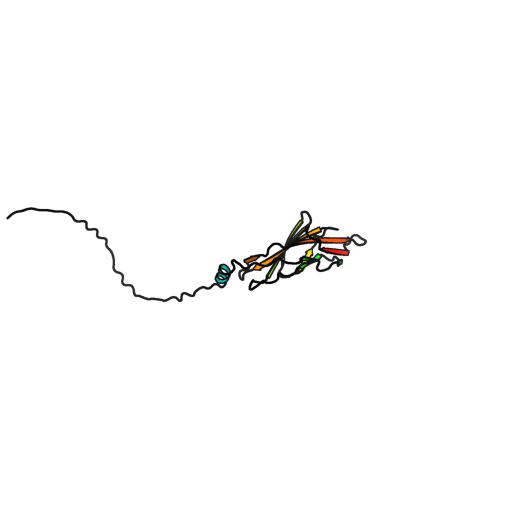AL A 1 155 ? -18.859 -13.124 23.602 1.00 56.50 155 VAL A C 1
ATOM 1098 O O . VAL A 1 155 ? -18.744 -13.881 22.643 1.00 56.50 155 VAL A O 1
ATOM 1101 N N . ALA A 1 156 ? -18.187 -13.287 24.747 1.00 66.00 156 ALA A N 1
ATOM 1102 C CA . ALA A 1 156 ? -17.100 -14.248 25.011 1.00 66.00 156 ALA A CA 1
ATOM 1103 C C . ALA A 1 156 ? -15.687 -13.879 24.497 1.00 66.00 156 ALA A C 1
ATOM 1105 O O . ALA A 1 156 ? -14.788 -14.714 24.554 1.00 66.00 156 ALA A O 1
ATOM 1106 N N . GLY A 1 157 ? -15.442 -12.637 24.055 1.00 59.50 157 GLY A N 1
ATOM 1107 C CA . GLY A 1 157 ? -14.082 -12.152 23.752 1.00 59.50 157 GLY A CA 1
ATOM 1108 C C . GLY A 1 157 ? -13.510 -12.638 22.416 1.00 59.50 157 GLY A C 1
ATOM 1109 O O . GLY A 1 157 ? -12.335 -12.421 22.128 1.00 59.50 157 GLY A O 1
ATOM 1110 N N . ILE A 1 158 ? -14.340 -13.265 21.583 1.00 64.31 158 ILE A N 1
ATOM 1111 C CA . ILE A 1 158 ? -14.000 -13.605 20.201 1.00 64.31 158 ILE A CA 1
ATOM 1112 C C . ILE A 1 158 ? -14.117 -12.325 19.377 1.00 64.31 158 ILE A C 1
ATOM 1114 O O . ILE A 1 158 ? -15.117 -11.619 19.474 1.00 64.31 158 ILE A O 1
ATOM 1118 N N . ILE A 1 159 ? -13.112 -11.999 18.569 1.00 64.31 159 ILE A N 1
ATOM 1119 C CA . ILE A 1 159 ? -13.238 -10.905 17.606 1.00 64.31 159 ILE A CA 1
ATOM 1120 C C . ILE A 1 159 ? -14.251 -11.316 16.534 1.00 64.31 159 ILE A C 1
ATOM 1122 O O . ILE A 1 159 ? -14.077 -12.354 15.904 1.00 64.31 159 ILE A O 1
ATOM 1126 N N . VAL A 1 160 ? -15.298 -10.513 16.317 1.00 71.31 160 VAL A N 1
ATOM 1127 C CA . VAL A 1 160 ? -16.389 -10.889 15.396 1.00 71.31 160 VAL A CA 1
ATOM 1128 C C . VAL A 1 160 ? -16.409 -10.024 14.148 1.00 71.31 160 VAL A C 1
ATOM 1130 O O . VAL A 1 160 ? -16.767 -10.508 13.079 1.00 71.31 160 VAL A O 1
ATOM 1133 N N . SER A 1 161 ? -16.005 -8.759 14.227 1.00 83.00 161 SER A N 1
ATOM 1134 C CA . SER A 1 161 ? -16.127 -7.853 13.085 1.00 83.00 161 SER A CA 1
ATOM 1135 C C . SER A 1 161 ? -15.092 -6.740 13.083 1.00 83.00 161 SER A C 1
ATOM 1137 O O . SER A 1 161 ? -14.448 -6.454 14.092 1.00 83.00 161 SER A O 1
ATOM 1139 N N . TYR A 1 162 ? -14.927 -6.118 11.921 1.00 85.75 162 TYR A N 1
ATOM 1140 C CA . TYR A 1 162 ? -14.149 -4.903 11.756 1.00 85.75 162 TYR A CA 1
ATOM 1141 C C . TYR A 1 162 ? -14.943 -3.852 10.988 1.00 85.75 162 TYR A C 1
ATOM 1143 O O . TYR A 1 162 ? -15.823 -4.169 10.187 1.00 85.75 162 TYR A O 1
ATOM 1151 N N . THR A 1 163 ? -14.563 -2.599 11.193 1.00 87.75 163 THR A N 1
ATOM 1152 C CA . THR A 1 163 ? -14.891 -1.474 10.321 1.00 87.75 163 THR A CA 1
ATOM 1153 C C . THR A 1 163 ? -13.592 -0.824 9.868 1.00 87.75 163 THR A C 1
ATOM 1155 O O . THR A 1 163 ? -12.703 -0.602 10.692 1.00 87.75 163 THR A O 1
ATOM 1158 N N . CYS A 1 164 ? -13.482 -0.502 8.586 1.00 87.44 164 CYS A N 1
ATOM 1159 C CA . CYS A 1 164 ? -12.312 0.116 7.982 1.00 87.44 164 CYS A CA 1
ATOM 1160 C C . CYS A 1 164 ? -12.730 1.410 7.281 1.00 87.44 164 CYS A C 1
ATOM 1162 O O . CYS A 1 164 ? -13.653 1.413 6.467 1.00 87.44 164 CYS A O 1
ATOM 1164 N N . ALA A 1 165 ? -12.050 2.506 7.601 1.00 88.62 165 ALA A N 1
ATOM 1165 C CA . ALA A 1 165 ? -12.287 3.809 6.998 1.00 88.62 165 ALA A CA 1
ATOM 1166 C C . ALA A 1 165 ? -10.977 4.413 6.495 1.00 88.62 165 ALA A C 1
ATOM 1168 O O . ALA A 1 165 ? -9.932 4.296 7.133 1.00 88.62 165 ALA A O 1
ATOM 1169 N N . THR A 1 166 ? -11.049 5.078 5.344 1.00 88.19 166 THR A N 1
ATOM 1170 C CA . THR A 1 166 ? -9.933 5.867 4.815 1.00 88.19 166 THR A CA 1
ATOM 1171 C C . THR A 1 166 ? -9.996 7.256 5.440 1.00 88.19 166 THR A C 1
ATOM 1173 O O . THR A 1 166 ? -11.027 7.919 5.350 1.00 88.19 166 THR A O 1
ATOM 1176 N N . GLU A 1 167 ? -8.927 7.684 6.104 1.00 83.44 167 GLU A N 1
ATOM 1177 C CA . GLU A 1 167 ? -8.826 9.009 6.722 1.00 83.44 167 GLU A CA 1
ATOM 1178 C C . GLU A 1 167 ? -8.067 9.950 5.790 1.00 83.44 167 GLU A C 1
ATOM 1180 O O . GLU A 1 167 ? -7.136 9.515 5.119 1.00 83.44 167 GLU A O 1
ATOM 1185 N N . ALA A 1 168 ? -8.422 11.235 5.750 1.00 71.31 168 ALA A N 1
ATOM 1186 C CA . ALA A 1 168 ? -7.619 12.213 5.021 1.00 71.31 168 ALA A CA 1
ATOM 1187 C C . ALA A 1 168 ? -6.187 12.251 5.590 1.00 71.31 168 ALA A C 1
ATOM 1189 O O . ALA A 1 168 ? -5.997 12.189 6.808 1.00 71.31 168 ALA A O 1
ATOM 1190 N N . ASN A 1 169 ? -5.183 12.349 4.713 1.00 59.81 169 ASN A N 1
ATOM 1191 C CA . ASN A 1 169 ? -3.839 12.688 5.173 1.00 59.81 169 ASN A CA 1
ATOM 1192 C C . ASN A 1 169 ? -3.867 14.133 5.699 1.00 59.81 169 ASN A C 1
ATOM 1194 O O . ASN A 1 169 ? -4.454 14.982 5.022 1.00 59.81 169 ASN A O 1
ATOM 1198 N N . PRO A 1 170 ? -3.299 14.399 6.888 1.00 51.62 170 PRO A N 1
ATOM 1199 C CA . PRO A 1 170 ? -3.164 15.756 7.407 1.00 51.62 170 PRO A CA 1
ATOM 1200 C C . PRO A 1 170 ? -2.260 16.624 6.525 1.00 51.62 170 PRO A C 1
ATOM 1202 O O . PRO A 1 170 ? -1.372 16.060 5.842 1.00 51.62 170 PRO A O 1
#

pLDDT: mean 70.09, std 20.78, range [30.88, 93.75]

Sequence (170 aa):
MNSRLLRLAAATLAVGGLLAVSVTAARVEPTVASWRTDGYATTTLSTVKLNPVTSITCDTASGTLVTSVPIRWTAPALTGTGPSPDSYTLTATSGSLTNSTTVTGTTYSLGGVLLTIGGTFLVTVVANYTTSSGAIAWSSPVSTQRLRVTVSLGVAGIIVSYTCATEANP

Radius of gyration: 35.27 Å; chains: 1; bounding box: 120×31×76 Å

Foldseek 3Di:
DDDDDDDDDDDDDDDDDDDDDDDPPPPPDPPPVPPPVVVVCVVVCPPAAFAAFPDKFFPDQKDWCPWWTKIFTDFTDDDPPHDGFQKKWKWKDWPPDIDIDMDRHRMDTHGDPRDDAFTKIKMKIKGFDADPVRHTPHIHPIDIWIKTKHWDADPPRHTTMIGIGTDDDD

Organism: NCBI:txid1172621

Secondary structure (DSSP, 8-state):
------------------------------------HHHHHHHHGGG--PPPPS-EEESSSEEE-SSEEEEEEPPPPP-SSPPPP-EEEEEEEETTEEEEEEESSSEEEEETTS--TT-EEEEEEEEEEE-TTS-EEEEPPPEEEEEEEEEEE-TTS-EEEEEEEEEPP-